Protein AF-A0A933IZS2-F1 (afdb_monomer_lite)

Structure (mmCIF, N/CA/C/O backbone):
data_AF-A0A933IZS2-F1
#
_entry.id   AF-A0A933IZS2-F1
#
loop_
_atom_site.group_PDB
_atom_site.id
_atom_site.type_symbol
_atom_site.label_atom_id
_atom_site.label_alt_id
_atom_site.label_comp_id
_atom_site.label_asym_id
_atom_site.label_entity_id
_atom_site.label_seq_id
_atom_site.pdbx_PDB_ins_code
_atom_site.Cartn_x
_atom_site.Cartn_y
_atom_site.Cartn_z
_atom_site.occupancy
_atom_site.B_iso_or_equiv
_atom_site.auth_seq_id
_atom_site.auth_comp_id
_atom_site.auth_asym_id
_atom_site.auth_atom_id
_atom_site.pdbx_PDB_model_num
ATOM 1 N N . MET A 1 1 ? 1.960 42.578 -2.549 1.00 38.03 1 MET A N 1
ATOM 2 C CA . MET A 1 1 ? 0.868 41.975 -3.343 1.00 38.03 1 MET A CA 1
ATOM 3 C C . MET A 1 1 ? 1.094 40.472 -3.377 1.00 38.03 1 MET A C 1
ATOM 5 O O . MET A 1 1 ? 1.938 40.002 -4.131 1.00 38.03 1 MET A O 1
ATOM 9 N N . SER A 1 2 ? 0.442 39.737 -2.479 1.00 36.38 2 SER A N 1
ATOM 10 C CA . SER A 1 2 ? 0.625 38.289 -2.341 1.00 36.38 2 SER A CA 1
ATOM 11 C C . SER A 1 2 ? -0.266 37.568 -3.347 1.00 36.38 2 SER A C 1
ATOM 13 O O . SER A 1 2 ? -1.483 37.732 -3.325 1.00 36.38 2 SER A O 1
ATOM 15 N N . LYS A 1 3 ? 0.343 36.800 -4.254 1.00 36.34 3 LYS A N 1
ATOM 16 C CA . LYS A 1 3 ? -0.379 35.906 -5.166 1.00 36.34 3 LYS A CA 1
ATOM 17 C C . LYS A 1 3 ? -1.047 34.800 -4.335 1.00 36.34 3 LYS A C 1
ATOM 19 O O . LYS A 1 3 ? -0.354 34.201 -3.511 1.00 36.34 3 LYS A O 1
ATOM 24 N N . PRO A 1 4 ? -2.340 34.496 -4.524 1.00 39.72 4 PRO A N 1
ATOM 25 C CA . PRO A 1 4 ? -2.922 33.313 -3.917 1.00 39.72 4 PRO A CA 1
ATOM 26 C C . PRO A 1 4 ? -2.341 32.082 -4.617 1.00 39.72 4 PRO A C 1
ATOM 28 O O . PRO A 1 4 ? -2.431 31.930 -5.834 1.00 39.72 4 PRO A O 1
ATOM 31 N N . VAL A 1 5 ? -1.698 31.222 -3.829 1.00 37.22 5 VAL A N 1
ATOM 32 C CA . VAL A 1 5 ? -1.298 29.879 -4.241 1.00 37.22 5 VAL A CA 1
ATOM 33 C C . VAL A 1 5 ? -2.585 29.140 -4.588 1.00 37.22 5 VAL A C 1
ATOM 35 O O . VAL A 1 5 ? -3.443 28.965 -3.723 1.00 37.22 5 VAL A O 1
ATOM 38 N N . SER A 1 6 ? -2.748 28.778 -5.862 1.00 34.41 6 SER A N 1
ATOM 39 C CA . SER A 1 6 ? -3.891 28.015 -6.358 1.00 34.41 6 SER A CA 1
ATOM 40 C C . SER A 1 6 ? -4.000 26.696 -5.601 1.00 34.41 6 SER A C 1
ATOM 42 O O . SER A 1 6 ? -3.366 25.697 -5.941 1.00 34.41 6 SER A O 1
ATOM 44 N N . ALA A 1 7 ? -4.831 26.709 -4.563 1.00 38.22 7 ALA A N 1
ATOM 45 C CA . ALA A 1 7 ? -5.419 25.530 -3.970 1.00 38.22 7 ALA A CA 1
ATOM 46 C C . ALA A 1 7 ? -6.246 24.852 -5.066 1.00 38.22 7 ALA A C 1
ATOM 48 O O . ALA A 1 7 ? -7.387 25.231 -5.329 1.00 38.22 7 ALA A O 1
ATOM 49 N N . SER A 1 8 ? -5.642 23.871 -5.734 1.00 34.44 8 SER A N 1
ATOM 50 C CA . SER A 1 8 ? -6.353 22.939 -6.60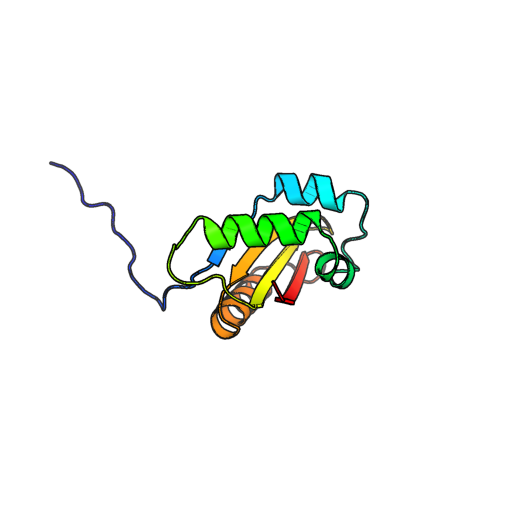4 1.00 34.44 8 SER A CA 1
ATOM 51 C C . SER A 1 8 ? -7.295 22.113 -5.729 1.00 34.44 8 SER A C 1
ATOM 53 O O . SER A 1 8 ? -6.932 21.064 -5.198 1.00 34.44 8 SER A O 1
ATOM 55 N N . ARG A 1 9 ? -8.495 22.651 -5.504 1.00 30.98 9 ARG A N 1
ATOM 56 C CA . ARG A 1 9 ? -9.620 21.949 -4.899 1.00 30.98 9 ARG A CA 1
ATOM 57 C C . ARG A 1 9 ? -10.237 21.013 -5.939 1.00 30.98 9 ARG A C 1
ATOM 59 O O . ARG A 1 9 ? -10.687 21.444 -6.990 1.00 30.98 9 ARG A O 1
ATOM 66 N N . GLU A 1 10 ? -10.282 19.743 -5.547 1.00 31.58 10 GLU A N 1
ATOM 67 C CA . GLU A 1 10 ? -11.399 18.820 -5.775 1.00 31.58 10 GLU A CA 1
ATOM 68 C C . GLU A 1 10 ? -11.572 18.191 -7.165 1.00 31.58 10 GLU A C 1
ATOM 70 O O . GLU A 1 10 ? -12.456 18.528 -7.941 1.00 31.58 10 GLU A O 1
ATOM 75 N N . VAL A 1 11 ? -10.864 17.072 -7.350 1.00 27.20 11 VAL A N 1
ATOM 76 C CA . VAL A 1 11 ? -11.468 15.854 -7.911 1.00 27.20 11 VAL A CA 1
ATOM 77 C C . VAL A 1 11 ? -11.568 14.838 -6.767 1.00 27.20 11 VAL A C 1
ATOM 79 O O . VAL A 1 11 ? -10.638 14.081 -6.519 1.00 27.20 11 VAL A O 1
ATOM 82 N N . GLY A 1 12 ? -12.665 14.896 -5.999 1.00 27.09 12 GLY A N 1
ATOM 83 C CA . GLY A 1 12 ? -13.044 13.951 -4.933 1.00 27.09 12 GLY A CA 1
ATOM 84 C C . GLY A 1 12 ? -11.922 13.557 -3.966 1.00 27.09 12 GLY A C 1
ATOM 85 O O . GLY A 1 12 ? -11.318 12.502 -4.157 1.00 27.09 12 GLY A O 1
ATOM 86 N N . ARG A 1 13 ? -11.682 14.394 -2.941 1.00 36.53 13 ARG A N 1
ATOM 87 C CA . ARG A 1 13 ? -10.625 14.298 -1.911 1.00 36.53 13 ARG A CA 1
ATOM 88 C C . ARG A 1 13 ? -10.306 12.846 -1.532 1.00 36.53 13 ARG A C 1
ATOM 90 O O . ARG A 1 13 ? -10.971 12.250 -0.691 1.00 36.53 13 ARG A O 1
ATOM 97 N N . ALA A 1 14 ? -9.273 12.279 -2.150 1.00 39.97 14 ALA A N 1
ATOM 98 C CA . ALA A 1 14 ? -8.678 11.052 -1.659 1.00 39.97 14 ALA A CA 1
ATOM 99 C C . ALA A 1 14 ? -8.037 11.395 -0.306 1.00 39.97 14 ALA A C 1
ATOM 101 O O . ALA A 1 14 ? -7.056 12.135 -0.260 1.00 39.97 14 ALA A O 1
ATOM 102 N N . VAL A 1 15 ? -8.630 10.929 0.795 1.00 53.41 15 VAL A N 1
ATOM 103 C CA . VAL A 1 15 ? -8.021 11.005 2.133 1.00 53.41 15 VAL A CA 1
ATOM 104 C C . VAL A 1 15 ? -6.968 9.901 2.177 1.00 53.41 15 VAL A C 1
ATOM 106 O O . VAL A 1 15 ? -7.229 8.794 2.648 1.00 53.41 15 VAL A O 1
ATOM 109 N N . GLY A 1 16 ? -5.856 10.162 1.495 1.00 58.66 16 GLY A N 1
ATOM 110 C CA . GLY A 1 16 ? -4.698 9.289 1.432 1.00 58.66 16 GLY A CA 1
ATOM 111 C C . GLY A 1 16 ? -3.714 9.681 2.522 1.00 58.66 16 GLY A C 1
ATOM 112 O O . GLY A 1 16 ? -3.279 10.825 2.555 1.00 58.66 16 GLY A O 1
ATOM 113 N N . TYR A 1 17 ? -3.356 8.737 3.379 1.00 68.50 17 TYR A N 1
ATOM 114 C CA . TYR A 1 17 ? -2.292 8.887 4.357 1.00 68.50 17 TYR A CA 1
ATOM 115 C C . TYR A 1 17 ? -0.975 8.491 3.704 1.00 68.50 17 TYR A C 1
ATOM 117 O O . TYR A 1 17 ? -0.833 7.351 3.248 1.00 68.50 17 TYR A O 1
ATOM 125 N N . LYS A 1 18 ? -0.019 9.422 3.662 1.00 67.50 18 LYS A N 1
ATOM 126 C CA . LYS A 1 18 ? 1.337 9.119 3.207 1.00 67.50 18 LYS A CA 1
ATOM 127 C C . LYS A 1 18 ? 2.118 8.464 4.331 1.00 67.50 18 LYS A C 1
ATOM 129 O O . LYS A 1 18 ? 2.216 9.008 5.429 1.00 67.50 18 LYS A O 1
ATOM 134 N N . VAL A 1 19 ? 2.675 7.302 4.034 1.00 65.19 19 VAL A N 1
ATOM 135 C CA . VAL A 1 19 ? 3.558 6.575 4.942 1.00 65.19 19 VAL A CA 1
ATOM 136 C C . VAL A 1 19 ? 5.003 6.811 4.506 1.00 65.19 19 VAL A C 1
ATOM 138 O O . VAL A 1 19 ? 5.280 6.952 3.316 1.00 65.19 19 VAL A O 1
ATOM 141 N N . ASP A 1 20 ? 5.909 6.903 5.478 1.00 68.50 20 ASP A N 1
ATOM 142 C CA . ASP A 1 20 ? 7.335 7.129 5.233 1.00 68.50 20 ASP A CA 1
ATOM 143 C C . ASP A 1 20 ? 7.956 5.910 4.533 1.00 68.50 20 ASP A C 1
ATOM 145 O O . ASP A 1 20 ? 7.905 4.793 5.057 1.00 68.50 20 ASP A O 1
ATOM 149 N N . VAL A 1 21 ? 8.501 6.144 3.338 1.00 62.12 21 VAL A N 1
ATOM 150 C CA . VAL A 1 21 ? 9.074 5.126 2.451 1.00 62.12 21 VAL A CA 1
ATOM 151 C C . VAL A 1 21 ? 10.426 4.638 2.970 1.00 62.12 21 VAL A C 1
ATOM 153 O O . VAL A 1 21 ? 10.708 3.446 2.862 1.00 62.12 21 VAL A O 1
ATOM 156 N N . ASP A 1 22 ? 11.224 5.500 3.602 1.00 64.25 22 ASP A N 1
ATOM 157 C CA . ASP A 1 22 ? 12.555 5.136 4.104 1.00 64.25 22 ASP A CA 1
ATOM 158 C C . ASP A 1 22 ? 12.443 4.159 5.277 1.00 64.25 22 ASP A C 1
ATOM 160 O O . ASP A 1 22 ? 13.158 3.156 5.352 1.00 64.25 22 ASP A O 1
ATOM 164 N N . LEU A 1 23 ? 11.461 4.385 6.154 1.00 62.16 23 LEU A N 1
ATOM 165 C CA . LEU A 1 23 ? 11.146 3.436 7.219 1.00 62.16 23 LEU A CA 1
ATOM 166 C C . LEU A 1 23 ? 10.619 2.113 6.647 1.00 62.16 23 LEU A C 1
ATOM 168 O O . LEU A 1 23 ? 10.908 1.050 7.194 1.00 62.16 23 LEU A O 1
ATOM 172 N N . LEU A 1 24 ? 9.881 2.155 5.534 1.00 63.41 24 LEU A N 1
ATOM 173 C CA . LEU A 1 24 ? 9.422 0.951 4.848 1.00 63.41 24 LEU A CA 1
ATOM 174 C C . LEU A 1 24 ? 10.602 0.125 4.338 1.00 63.41 24 LEU A C 1
ATOM 176 O O . LEU A 1 24 ? 10.643 -1.077 4.568 1.00 63.41 24 LEU A O 1
ATOM 180 N N . LEU A 1 25 ? 11.579 0.767 3.702 1.00 64.50 25 LEU A N 1
ATOM 181 C CA . LEU A 1 25 ? 12.796 0.112 3.227 1.00 64.50 25 LEU A CA 1
ATOM 182 C C . LEU A 1 25 ? 13.580 -0.515 4.381 1.00 64.50 25 LEU A C 1
ATOM 184 O O . LEU A 1 25 ? 14.016 -1.658 4.277 1.00 64.50 25 LEU A O 1
ATOM 188 N N . GLU A 1 26 ? 13.687 0.177 5.516 1.00 66.06 26 GLU A N 1
ATOM 189 C CA . GLU A 1 26 ? 14.351 -0.359 6.707 1.00 66.06 26 GLU A CA 1
ATOM 190 C C . GLU A 1 26 ? 13.612 -1.572 7.298 1.00 66.06 26 GLU A C 1
ATOM 192 O O . GLU A 1 26 ? 14.246 -2.535 7.735 1.00 66.06 26 GLU A O 1
A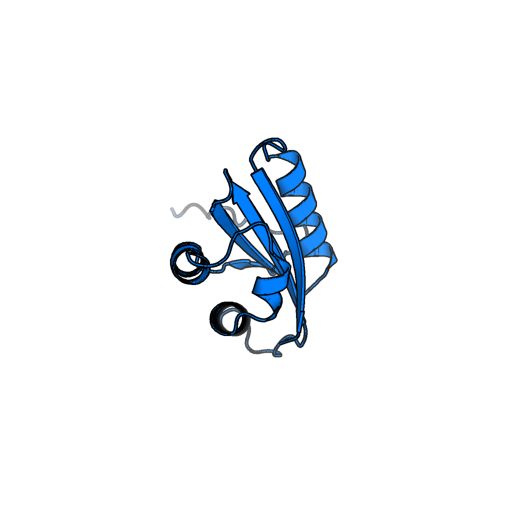TOM 197 N N . LYS A 1 27 ? 12.272 -1.547 7.330 1.00 63.78 27 LYS A N 1
ATOM 198 C CA . LYS A 1 27 ? 11.453 -2.627 7.915 1.00 63.78 27 LYS A CA 1
ATOM 199 C C . LYS A 1 27 ? 11.185 -3.785 6.958 1.00 63.78 27 LYS A C 1
ATOM 201 O O . LYS A 1 27 ? 10.881 -4.879 7.430 1.00 63.78 27 LYS A O 1
ATOM 206 N N . LEU A 1 28 ? 11.288 -3.554 5.652 1.00 58.97 28 LEU A N 1
ATOM 207 C CA . LEU A 1 28 ? 11.094 -4.552 4.598 1.00 58.97 28 LEU A CA 1
ATOM 208 C C . LEU A 1 28 ? 12.402 -5.066 4.007 1.00 58.97 28 LEU A C 1
ATOM 210 O O . LEU A 1 28 ? 12.357 -5.930 3.140 1.00 58.97 28 LEU A O 1
ATOM 214 N N . LYS A 1 29 ? 13.555 -4.617 4.517 1.00 60.75 29 LYS A N 1
ATOM 215 C CA . LYS A 1 29 ? 14.877 -5.117 4.112 1.00 60.75 29 LYS A CA 1
ATOM 216 C C . LYS A 1 29 ? 14.992 -6.650 4.158 1.00 60.75 29 LYS A C 1
ATOM 218 O O . LYS A 1 29 ? 15.730 -7.224 3.369 1.00 60.75 29 LYS A O 1
ATOM 223 N N . ASP A 1 30 ? 14.258 -7.287 5.076 1.00 51.59 30 ASP A N 1
ATOM 224 C CA . ASP A 1 30 ? 14.292 -8.733 5.327 1.00 51.59 30 ASP A CA 1
ATOM 225 C C . ASP A 1 30 ? 13.081 -9.478 4.723 1.00 51.59 30 ASP A C 1
ATOM 227 O O . ASP A 1 30 ? 12.991 -10.700 4.838 1.00 51.59 30 ASP A O 1
ATOM 231 N N . ALA A 1 31 ? 12.132 -8.767 4.099 1.00 52.09 31 ALA A N 1
ATOM 232 C CA . ALA A 1 31 ? 10.925 -9.350 3.520 1.00 52.09 31 ALA A CA 1
ATOM 233 C C . ALA A 1 31 ? 11.001 -9.297 1.985 1.00 52.09 31 ALA A C 1
ATOM 235 O O . ALA A 1 31 ? 11.072 -8.204 1.420 1.00 52.09 31 ALA A O 1
ATOM 236 N N . PRO A 1 32 ? 10.967 -10.441 1.276 1.00 51.88 32 PRO A N 1
ATOM 237 C CA . PRO A 1 32 ? 10.893 -10.426 -0.175 1.00 51.88 32 PRO A CA 1
ATOM 238 C C . PRO A 1 32 ? 9.592 -9.741 -0.593 1.00 51.8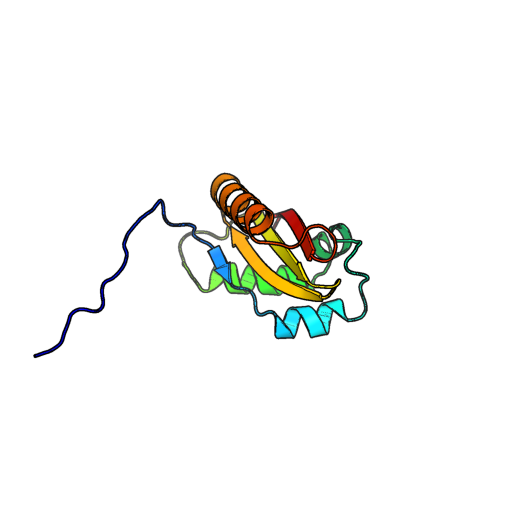8 32 PRO A C 1
ATOM 240 O O . PRO A 1 32 ? 8.498 -10.140 -0.201 1.00 51.88 32 PRO A O 1
ATOM 243 N N . LEU A 1 33 ? 9.716 -8.700 -1.406 1.00 55.91 33 LEU A N 1
ATOM 244 C CA . LEU A 1 33 ? 8.608 -7.822 -1.791 1.00 55.91 33 LEU A CA 1
ATOM 245 C C . LEU A 1 33 ? 7.539 -8.491 -2.652 1.00 55.91 33 LEU A C 1
ATOM 247 O O . LEU A 1 33 ? 6.479 -7.916 -2.853 1.00 55.91 33 LEU A O 1
ATOM 251 N N . GLY A 1 34 ? 7.787 -9.728 -3.083 1.00 57.03 34 GLY A N 1
ATOM 252 C CA . GLY A 1 34 ? 6.775 -10.586 -3.689 1.00 57.03 34 GLY A CA 1
ATOM 253 C C . GLY A 1 34 ? 5.717 -11.101 -2.704 1.00 57.03 34 GLY A C 1
ATOM 254 O O . GLY A 1 34 ? 4.677 -11.576 -3.153 1.00 57.03 34 GLY A O 1
ATOM 255 N N . ASP A 1 35 ? 5.933 -11.000 -1.385 1.00 68.31 35 ASP A N 1
ATOM 256 C CA . ASP A 1 35 ? 4.966 -11.426 -0.365 1.00 68.31 35 ASP A CA 1
ATOM 257 C C . ASP A 1 35 ? 4.279 -10.225 0.304 1.00 68.31 35 ASP A C 1
ATOM 259 O O . ASP A 1 35 ? 4.469 -9.901 1.480 1.00 68.31 35 ASP A O 1
ATOM 263 N N . TRP A 1 36 ? 3.444 -9.536 -0.476 1.00 71.75 36 TRP A N 1
ATOM 264 C CA . TRP A 1 36 ? 2.597 -8.440 0.004 1.00 71.75 36 TRP A CA 1
ATOM 265 C C . TRP A 1 36 ? 1.650 -8.868 1.139 1.00 71.75 36 TRP A C 1
ATOM 267 O O . TRP A 1 36 ? 1.196 -8.023 1.917 1.00 71.75 36 TRP A O 1
ATOM 277 N N . ASP A 1 37 ? 1.353 -10.164 1.263 1.00 70.75 37 ASP A N 1
ATOM 278 C CA . ASP A 1 37 ? 0.541 -10.709 2.348 1.00 70.75 37 ASP A CA 1
ATOM 279 C C . ASP A 1 37 ? 1.273 -10.658 3.696 1.00 70.75 37 ASP A C 1
ATOM 281 O O . ASP A 1 37 ? 0.640 -10.360 4.717 1.00 70.75 37 ASP A O 1
ATOM 285 N N . ALA A 1 38 ? 2.600 -10.813 3.717 1.00 72.88 38 ALA A N 1
ATOM 286 C CA . ALA A 1 38 ? 3.403 -10.651 4.932 1.00 72.88 38 ALA A CA 1
ATOM 287 C C . ALA A 1 38 ? 3.241 -9.253 5.561 1.00 72.88 38 ALA A C 1
ATOM 289 O O . ALA A 1 38 ? 3.201 -9.121 6.791 1.00 72.88 38 ALA A O 1
ATOM 290 N N . LEU A 1 39 ? 3.042 -8.208 4.745 1.00 72.94 39 LEU A N 1
ATOM 291 C CA . LEU A 1 39 ? 2.803 -6.843 5.234 1.00 72.94 39 LEU A CA 1
ATOM 292 C C . LEU A 1 39 ? 1.553 -6.743 6.105 1.00 72.94 39 LEU A C 1
ATOM 294 O O . LEU A 1 39 ? 1.552 -6.006 7.087 1.00 72.94 39 LEU A O 1
ATOM 298 N N . LYS A 1 40 ? 0.505 -7.518 5.811 1.00 73.62 40 LYS A N 1
ATOM 299 C CA . LYS A 1 40 ? -0.760 -7.481 6.569 1.00 73.62 40 LYS A CA 1
ATOM 300 C C . LYS A 1 40 ? -0.595 -7.884 8.032 1.00 73.62 40 LYS A C 1
ATOM 302 O O . LYS A 1 40 ? -1.459 -7.573 8.846 1.00 73.62 40 LYS A O 1
ATOM 307 N N . THR A 1 41 ? 0.484 -8.590 8.358 1.00 74.00 41 THR A N 1
ATOM 308 C CA . THR A 1 41 ? 0.772 -9.091 9.710 1.00 74.00 41 THR A CA 1
ATOM 309 C C . THR A 1 41 ? 1.981 -8.408 10.353 1.00 74.00 41 THR A C 1
ATOM 311 O O . THR A 1 41 ? 2.241 -8.595 11.544 1.00 74.00 41 THR A O 1
ATOM 314 N N . ASN A 1 42 ? 2.703 -7.570 9.602 1.00 75.62 42 ASN A N 1
ATOM 315 C CA . ASN A 1 42 ? 3.885 -6.877 10.091 1.00 75.62 42 ASN A CA 1
ATOM 316 C C . ASN A 1 42 ? 3.490 -5.756 11.068 1.00 75.62 42 ASN A C 1
ATOM 318 O O . ASN A 1 42 ? 2.994 -4.701 10.682 1.00 75.62 42 ASN A O 1
ATOM 322 N N . ARG A 1 43 ? 3.754 -5.963 12.362 1.00 77.06 43 ARG A N 1
ATOM 323 C CA . ARG A 1 43 ? 3.369 -5.021 13.428 1.00 77.06 43 ARG A CA 1
ATOM 324 C C . ARG A 1 43 ? 3.958 -3.620 13.268 1.00 77.06 43 ARG A C 1
ATOM 326 O O . ARG A 1 43 ? 3.277 -2.652 13.589 1.00 77.06 43 ARG A O 1
ATOM 333 N N . ALA A 1 44 ? 5.205 -3.501 12.808 1.00 72.88 44 ALA A N 1
ATOM 334 C CA . ALA A 1 44 ? 5.850 -2.197 12.641 1.00 72.88 44 ALA A CA 1
ATOM 335 C C . ALA A 1 44 ? 5.158 -1.390 11.537 1.00 72.88 44 ALA A C 1
ATOM 337 O O . ALA A 1 44 ? 4.864 -0.208 11.711 1.00 72.88 44 ALA A O 1
ATOM 338 N N . PHE A 1 45 ? 4.832 -2.073 10.443 1.00 74.44 45 PHE A N 1
ATOM 339 C CA . PHE A 1 45 ? 4.082 -1.519 9.329 1.00 74.44 45 PHE A CA 1
ATOM 340 C C . PHE A 1 45 ? 2.660 -1.091 9.729 1.00 74.44 45 PHE A C 1
ATOM 342 O O . PHE A 1 45 ? 2.263 0.049 9.481 1.00 74.44 45 PHE A O 1
ATOM 349 N N . LEU A 1 46 ? 1.920 -1.962 10.424 1.00 77.88 46 LEU A N 1
ATOM 350 C CA . LEU A 1 46 ? 0.574 -1.661 10.925 1.00 77.88 46 LEU A CA 1
ATOM 351 C C . LEU A 1 46 ? 0.571 -0.443 11.858 1.00 77.88 46 LEU A C 1
ATOM 353 O O . LEU A 1 46 ? -0.208 0.487 11.656 1.00 77.88 46 LEU A O 1
ATOM 357 N N . ALA A 1 47 ? 1.498 -0.393 12.818 1.00 77.69 47 ALA A N 1
ATOM 358 C CA . ALA A 1 47 ? 1.609 0.718 13.761 1.00 77.69 47 ALA A CA 1
ATOM 359 C C . ALA A 1 47 ? 1.893 2.061 13.068 1.00 77.69 47 ALA A C 1
ATOM 361 O O . ALA A 1 47 ? 1.440 3.111 13.526 1.00 77.69 47 ALA A O 1
ATOM 362 N N . GLN A 1 48 ? 2.637 2.056 11.962 1.00 74.94 48 GLN A N 1
ATOM 363 C CA . GLN A 1 48 ? 2.920 3.274 11.208 1.00 74.94 48 GLN A CA 1
ATOM 364 C C . GLN A 1 48 ? 1.699 3.751 10.423 1.00 74.94 48 GLN A C 1
ATOM 366 O O . GLN A 1 48 ? 1.396 4.944 10.432 1.00 74.94 48 GLN A O 1
ATOM 371 N N . ILE A 1 49 ? 0.970 2.827 9.799 1.00 75.94 49 ILE A N 1
ATOM 372 C CA . ILE A 1 49 ? -0.303 3.129 9.142 1.00 75.94 49 ILE A CA 1
ATOM 373 C C . ILE A 1 49 ? -1.299 3.700 10.150 1.00 75.94 49 ILE A C 1
ATOM 375 O O . ILE A 1 49 ? -1.952 4.699 9.858 1.00 75.94 49 ILE A O 1
ATOM 379 N N . GLU A 1 50 ? -1.382 3.128 11.351 1.00 76.25 50 GLU A N 1
ATOM 380 C CA . GLU A 1 50 ? -2.209 3.671 12.430 1.00 76.25 50 GLU A CA 1
ATOM 381 C C . GLU A 1 50 ? -1.788 5.086 12.827 1.00 76.25 50 GLU A C 1
ATOM 383 O O . GLU A 1 50 ? -2.646 5.955 12.974 1.00 76.25 50 GLU A O 1
ATOM 388 N N . ARG A 1 51 ? -0.483 5.344 12.983 1.00 74.69 51 ARG A N 1
ATOM 389 C CA . ARG A 1 51 ? 0.036 6.682 13.314 1.00 74.69 51 ARG A CA 1
ATOM 390 C C . ARG A 1 51 ? -0.283 7.700 12.224 1.00 74.69 51 ARG A C 1
ATOM 392 O O . ARG A 1 51 ? -0.780 8.779 12.538 1.00 74.69 51 ARG A O 1
ATOM 399 N N . ALA A 1 52 ? -0.053 7.350 10.960 1.00 70.19 52 ALA A N 1
ATOM 400 C CA . ALA A 1 52 ? -0.399 8.197 9.822 1.00 70.19 52 ALA A CA 1
ATOM 401 C C . ALA A 1 52 ? -1.915 8.451 9.772 1.00 70.19 52 ALA A C 1
ATOM 403 O O . ALA A 1 52 ? -2.354 9.579 9.551 1.00 70.19 52 ALA A O 1
ATOM 404 N N . ALA A 1 53 ? -2.718 7.429 10.087 1.00 69.19 53 ALA A N 1
ATOM 405 C CA . ALA A 1 53 ? -4.169 7.534 10.139 1.00 69.19 53 ALA A CA 1
ATOM 406 C C . ALA A 1 53 ? -4.689 8.437 11.268 1.00 69.19 53 ALA A C 1
ATOM 408 O O . ALA A 1 53 ? -5.722 9.093 11.089 1.00 69.19 53 ALA A O 1
ATOM 409 N N . GLN A 1 54 ? -3.986 8.464 12.405 1.00 67.19 54 GLN A N 1
ATOM 410 C CA . GLN A 1 54 ? -4.289 9.280 13.587 1.00 67.19 54 GLN A CA 1
ATOM 411 C C . GLN A 1 54 ? -3.845 10.743 13.434 1.00 67.19 54 GLN A C 1
ATOM 413 O O . GLN A 1 54 ? -4.514 11.627 13.963 1.00 67.19 54 GLN A O 1
ATOM 418 N N . GLY A 1 55 ? -2.753 11.007 12.707 1.00 59.34 55 GLY A N 1
ATOM 419 C CA . GLY A 1 55 ? -2.180 12.350 12.551 1.00 59.34 55 GLY A CA 1
ATOM 420 C C . GLY A 1 55 ? -3.036 13.340 11.749 1.00 59.34 55 GLY A C 1
ATOM 421 O O . GLY A 1 55 ? -2.883 14.543 11.937 1.00 59.34 55 GLY A O 1
ATOM 422 N N . GLU A 1 56 ? -3.951 12.867 10.891 1.00 56.75 56 GLU A N 1
ATOM 423 C CA . GLU A 1 56 ? -4.700 13.745 9.972 1.00 56.75 56 GLU A CA 1
ATOM 424 C C . GLU A 1 56 ? -6.170 14.041 10.340 1.00 56.75 56 GLU A C 1
ATOM 426 O O . GLU A 1 56 ? -6.737 14.960 9.752 1.00 56.75 56 GLU A O 1
ATOM 431 N N . ALA A 1 57 ? -6.819 13.352 11.293 1.00 50.34 57 ALA A N 1
ATOM 432 C CA . ALA A 1 57 ? -8.127 13.798 11.813 1.00 50.34 57 ALA A CA 1
ATOM 433 C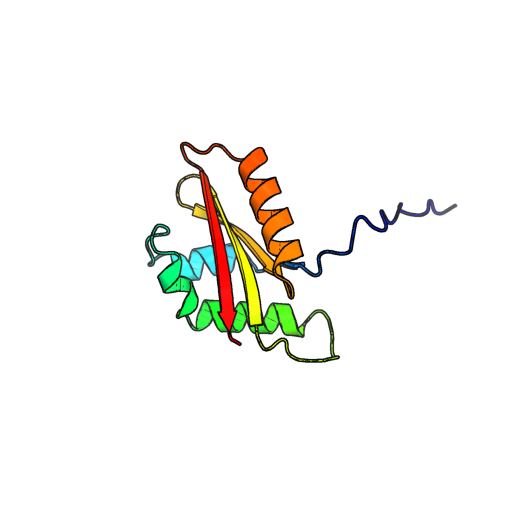 C . ALA A 1 57 ? -8.577 13.068 13.091 1.00 50.34 57 ALA A C 1
ATOM 435 O O . ALA A 1 57 ? -8.629 11.840 13.146 1.00 50.34 57 ALA A O 1
ATOM 436 N N . ALA A 1 58 ? -9.032 13.862 14.062 1.00 51.66 58 ALA A N 1
ATOM 437 C CA . ALA A 1 58 ? -9.463 13.483 15.405 1.00 51.66 58 ALA A CA 1
ATOM 438 C C . ALA A 1 58 ? -10.890 12.892 15.528 1.00 51.66 58 ALA A C 1
ATOM 440 O O . ALA A 1 58 ? -11.396 12.802 16.640 1.00 51.66 58 ALA A O 1
ATOM 441 N N . GLU A 1 59 ? -11.566 12.482 14.446 1.00 54.28 59 GLU A N 1
ATOM 442 C CA . GLU A 1 59 ? -13.020 12.199 14.525 1.00 54.28 59 GLU A CA 1
ATOM 443 C C . GLU A 1 59 ? -13.462 10.730 14.481 1.00 54.28 59 GLU A C 1
ATOM 445 O O . GLU A 1 59 ? -14.618 10.439 14.761 1.00 54.28 59 GLU A O 1
ATOM 450 N N . SER A 1 60 ? -12.591 9.766 14.198 1.00 60.19 60 SER A N 1
ATOM 451 C CA . SER A 1 60 ? -12.811 8.347 14.544 1.00 60.19 60 SER A CA 1
ATOM 452 C C . SER A 1 60 ? -11.663 7.516 14.000 1.00 60.19 60 SER A C 1
ATOM 454 O O . SER A 1 60 ? -11.258 7.679 12.849 1.00 60.19 60 SER A O 1
ATOM 456 N N . LYS A 1 61 ? -11.137 6.597 14.817 1.00 65.31 61 LYS A N 1
ATOM 457 C CA . LYS A 1 61 ? -10.149 5.627 14.341 1.00 65.31 61 LYS A CA 1
ATOM 458 C C . LYS A 1 61 ? -10.806 4.744 13.269 1.00 65.31 61 LYS A C 1
ATOM 460 O O . LYS A 1 61 ? -11.798 4.075 13.577 1.00 65.31 61 LYS A O 1
ATOM 465 N N . PRO A 1 62 ? -10.304 4.734 12.023 1.00 69.06 62 PRO A N 1
ATOM 466 C CA . PRO A 1 62 ? -10.855 3.864 10.996 1.00 69.06 62 PRO A CA 1
ATOM 467 C C . PRO A 1 62 ? -10.581 2.404 11.377 1.00 69.06 62 PRO A C 1
ATOM 469 O O . PRO A 1 62 ? -9.438 2.028 11.586 1.00 69.06 62 PRO A O 1
ATOM 472 N N . LYS A 1 63 ? -11.625 1.567 11.444 1.00 79.81 63 LYS A N 1
ATOM 473 C CA . LYS A 1 63 ? -11.497 0.117 11.731 1.00 79.81 63 LYS A CA 1
ATOM 474 C C . LYS A 1 63 ? -10.820 -0.667 10.599 1.00 79.81 63 LYS A C 1
ATOM 476 O O . LYS A 1 63 ? -10.501 -1.845 10.737 1.00 79.81 63 LYS A O 1
ATOM 481 N N . ARG A 1 64 ? -10.717 -0.052 9.421 1.00 84.12 64 ARG A N 1
ATOM 482 C CA . ARG A 1 64 ? -10.129 -0.643 8.224 1.00 84.12 64 ARG A CA 1
ATOM 483 C C . ARG A 1 64 ? -9.538 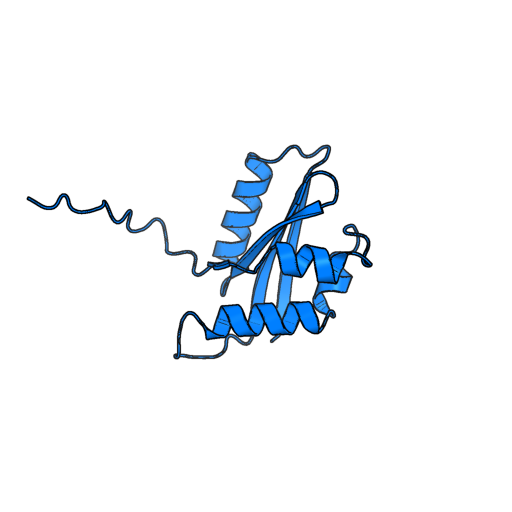0.446 7.348 1.00 84.12 64 ARG A C 1
ATOM 485 O O . ARG A 1 64 ? -10.151 1.501 7.192 1.00 84.12 64 ARG A O 1
ATOM 492 N N . LEU A 1 65 ? -8.402 0.146 6.737 1.00 86.00 65 LEU A N 1
ATOM 493 C CA . LEU A 1 65 ? -7.778 0.959 5.704 1.00 86.00 65 LEU A CA 1
ATOM 494 C C . LEU A 1 65 ? -7.491 0.117 4.466 1.00 86.00 65 LEU A C 1
ATOM 496 O O . LEU A 1 65 ? -7.307 -1.093 4.549 1.00 86.00 65 LEU A O 1
ATOM 500 N N . TRP A 1 66 ? -7.458 0.773 3.318 1.00 87.62 66 TRP A N 1
ATOM 501 C CA . TRP A 1 66 ? -7.057 0.214 2.037 1.00 87.62 66 TRP A CA 1
ATOM 502 C C . TRP A 1 66 ? -5.688 0.761 1.682 1.00 87.62 66 TRP A C 1
ATOM 504 O O . TRP A 1 66 ? -5.545 1.960 1.475 1.00 87.62 66 TRP A O 1
ATOM 514 N N . VAL A 1 67 ? -4.691 -0.103 1.604 1.00 85.44 67 VAL A N 1
ATOM 515 C CA . VAL A 1 67 ? -3.316 0.283 1.305 1.00 85.44 67 VAL A CA 1
ATOM 516 C C . VAL A 1 67 ? -3.007 -0.001 -0.149 1.00 85.44 67 VAL A C 1
ATOM 518 O O . VAL A 1 67 ? -3.403 -1.037 -0.681 1.00 85.44 67 VAL A O 1
ATOM 521 N N . VAL A 1 68 ? -2.300 0.930 -0.777 1.00 87.50 68 VAL A N 1
ATOM 522 C CA . VAL A 1 68 ? -1.724 0.804 -2.110 1.00 87.50 68 VAL A CA 1
ATOM 523 C C . VAL A 1 68 ? -0.218 0.973 -1.984 1.00 87.50 68 VAL A C 1
ATOM 525 O O . VAL A 1 68 ? 0.252 1.990 -1.475 1.00 87.50 68 VAL A O 1
ATOM 528 N N . VAL A 1 69 ? 0.529 -0.013 -2.466 1.00 85.00 69 VAL A N 1
ATOM 529 C CA . VAL A 1 69 ? 1.994 -0.011 -2.482 1.00 85.00 69 VAL A CA 1
ATOM 530 C C . VAL A 1 69 ? 2.466 -0.043 -3.925 1.00 85.00 69 VAL A C 1
ATOM 532 O O . VAL A 1 69 ? 1.917 -0.803 -4.725 1.00 85.00 69 VAL A O 1
ATOM 535 N N . LYS A 1 70 ? 3.468 0.774 -4.256 1.00 85.69 70 LYS A N 1
ATOM 536 C CA . LYS A 1 70 ? 4.220 0.678 -5.513 1.00 85.69 70 LYS A CA 1
ATOM 537 C C . LYS A 1 70 ? 5.647 0.256 -5.195 1.00 85.69 70 LYS A C 1
ATOM 539 O O . LYS A 1 70 ? 6.295 0.904 -4.371 1.00 85.69 70 LYS A O 1
ATOM 544 N N . ALA A 1 71 ? 6.132 -0.760 -5.893 1.00 83.38 71 ALA A N 1
ATOM 545 C CA . ALA A 1 71 ? 7.544 -1.080 -5.977 1.00 83.38 71 ALA A CA 1
ATOM 546 C C . ALA A 1 71 ? 8.075 -0.851 -7.395 1.00 83.38 71 ALA A C 1
ATOM 548 O O . ALA A 1 71 ? 7.366 -1.060 -8.376 1.00 83.38 71 ALA A O 1
ATOM 549 N N . GLU A 1 72 ? 9.324 -0.421 -7.492 1.00 83.38 72 GLU A N 1
ATOM 550 C CA . GLU A 1 72 ? 10.090 -0.319 -8.734 1.00 83.38 72 GLU A CA 1
ATOM 551 C C . GLU A 1 72 ? 11.322 -1.205 -8.577 1.00 83.38 72 GLU A C 1
ATOM 553 O O . GLU A 1 72 ? 12.025 -1.091 -7.577 1.00 83.38 72 GLU A O 1
ATOM 558 N N . HIS A 1 73 ? 11.570 -2.121 -9.516 1.00 81.69 73 HIS A N 1
ATOM 559 C CA . HIS A 1 73 ? 12.662 -3.102 -9.425 1.00 81.69 73 HIS A CA 1
ATOM 560 C C . HIS A 1 73 ? 12.656 -3.921 -8.122 1.00 81.69 73 HIS A C 1
ATOM 562 O O . HIS A 1 73 ? 13.711 -4.234 -7.573 1.00 81.69 73 HIS A O 1
ATOM 568 N N . GLY A 1 74 ? 11.467 -4.238 -7.602 1.00 74.81 74 GLY A N 1
ATOM 569 C CA . GLY A 1 74 ? 11.342 -4.901 -6.307 1.00 74.81 74 GLY A CA 1
ATOM 570 C C . GLY A 1 74 ? 11.879 -4.042 -5.161 1.00 74.81 74 GLY A C 1
ATOM 571 O O . GLY A 1 74 ? 12.514 -4.574 -4.265 1.00 74.81 74 GLY A O 1
ATOM 572 N N . VAL A 1 75 ? 11.669 -2.723 -5.193 1.00 74.38 75 VAL A N 1
ATOM 573 C CA . VAL A 1 75 ? 11.955 -1.788 -4.092 1.00 74.38 75 VAL A CA 1
ATOM 574 C C . VAL A 1 75 ? 10.714 -0.917 -3.873 1.00 74.38 75 VAL A C 1
ATOM 576 O O . VAL A 1 75 ? 10.297 -0.254 -4.822 1.00 74.38 75 VAL A O 1
ATOM 579 N N . PRO A 1 76 ? 10.083 -0.876 -2.681 1.00 75.31 76 PRO A N 1
ATOM 580 C CA . PRO A 1 76 ? 8.971 0.021 -2.407 1.00 75.31 76 PRO A CA 1
ATOM 581 C C . PRO A 1 76 ? 9.417 1.460 -2.570 1.00 75.31 76 PRO A C 1
ATOM 583 O O . PRO A 1 76 ? 10.331 1.917 -1.892 1.00 75.31 76 PRO A O 1
ATOM 586 N N . VAL A 1 77 ? 8.721 2.182 -3.430 1.00 77.25 77 VAL A N 1
ATOM 587 C CA . VAL A 1 77 ? 8.950 3.614 -3.644 1.00 77.25 77 VAL A CA 1
ATOM 588 C C . VAL A 1 77 ? 7.767 4.449 -3.174 1.00 77.25 77 VAL A C 1
ATOM 590 O O . VAL A 1 77 ? 7.853 5.672 -3.100 1.00 77.25 77 VAL A O 1
ATOM 593 N N . MET A 1 78 ? 6.629 3.810 -2.893 1.00 80.69 78 MET A N 1
ATOM 594 C CA . MET A 1 78 ? 5.415 4.520 -2.526 1.00 80.69 78 MET A CA 1
ATOM 595 C C . MET A 1 78 ? 4.485 3.667 -1.682 1.00 80.69 78 MET A C 1
ATOM 597 O O . MET A 1 78 ? 4.254 2.495 -1.993 1.00 80.69 78 MET A O 1
ATOM 601 N N . LEU A 1 79 ? 3.872 4.301 -0.685 1.00 80.94 79 LEU A N 1
ATOM 602 C CA . LEU A 1 79 ? 2.808 3.702 0.096 1.00 80.94 79 LEU A CA 1
ATOM 603 C C . LEU A 1 79 ? 1.750 4.728 0.494 1.00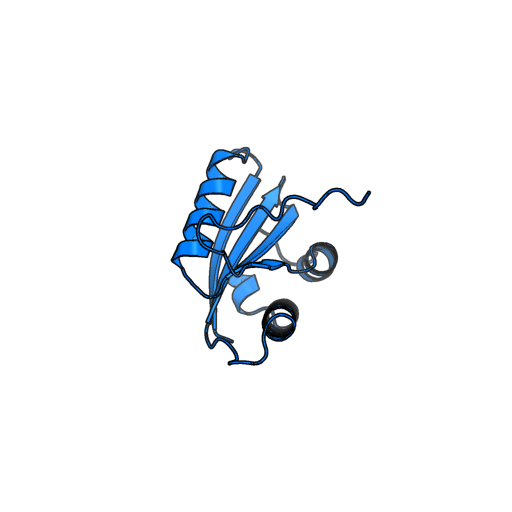 80.94 79 LEU A C 1
ATOM 605 O O . LEU A 1 79 ? 2.032 5.691 1.208 1.00 80.94 79 LEU A O 1
ATOM 609 N N . ASP A 1 80 ? 0.525 4.473 0.049 1.00 83.06 80 ASP A N 1
ATOM 610 C CA . ASP A 1 80 ? -0.639 5.300 0.336 1.00 83.06 80 ASP A CA 1
ATOM 611 C C . ASP A 1 80 ? -1.704 4.445 1.039 1.00 83.06 80 ASP A C 1
ATOM 613 O O . ASP A 1 80 ? -2.072 3.375 0.549 1.00 83.06 80 ASP A O 1
ATOM 617 N N . ALA A 1 81 ? -2.239 4.910 2.168 1.00 83.06 81 ALA A N 1
ATOM 618 C CA . ALA A 1 81 ? -3.374 4.269 2.836 1.00 83.06 81 ALA A CA 1
ATOM 619 C C . ALA A 1 81 ? -4.641 5.119 2.697 1.00 83.06 81 ALA A C 1
ATOM 621 O O . ALA A 1 81 ? -4.599 6.333 2.827 1.00 83.06 81 ALA A O 1
ATOM 622 N N . TYR A 1 82 ? -5.789 4.492 2.471 1.00 84.69 82 TYR A N 1
ATOM 623 C CA . TYR A 1 82 ? -7.063 5.157 2.208 1.00 84.69 82 TYR A CA 1
ATOM 624 C C . TYR A 1 82 ? -8.153 4.632 3.133 1.00 84.69 82 TYR A C 1
ATOM 626 O O . TYR A 1 82 ? -8.208 3.443 3.443 1.00 84.69 82 TYR A O 1
ATOM 634 N N . ARG A 1 83 ? -9.083 5.501 3.531 1.00 84.31 83 ARG A N 1
ATOM 635 C CA . ARG A 1 83 ? -10.261 5.085 4.315 1.00 84.31 83 ARG A CA 1
ATOM 636 C C . ARG A 1 83 ? -11.259 4.262 3.505 1.00 84.31 83 ARG A C 1
ATOM 638 O O . ARG A 1 83 ? -11.988 3.451 4.067 1.00 84.31 83 ARG A O 1
ATOM 645 N N . ASP A 1 84 ? -11.299 4.465 2.193 1.00 85.19 84 ASP A N 1
ATOM 646 C CA . ASP A 1 84 ? -12.294 3.867 1.315 1.00 85.19 84 ASP A CA 1
ATOM 647 C C . ASP A 1 84 ? -11.660 3.117 0.134 1.00 85.19 84 ASP A C 1
ATOM 649 O O . ASP A 1 84 ? -10.601 3.473 -0.391 1.00 85.19 84 ASP A O 1
ATOM 653 N N . LYS A 1 85 ? -12.354 2.062 -0.307 1.00 88.75 85 LYS A N 1
ATOM 654 C CA . LYS A 1 85 ? -11.905 1.197 -1.405 1.00 88.75 85 LYS A CA 1
ATOM 655 C C . LYS A 1 85 ? -11.847 1.942 -2.739 1.00 88.75 85 LYS A C 1
ATOM 657 O O . LYS A 1 85 ? -11.034 1.602 -3.595 1.00 88.75 85 LYS A O 1
ATOM 662 N N . HIS A 1 86 ? -12.729 2.918 -2.950 1.00 88.81 86 HIS A N 1
ATOM 663 C CA . HIS A 1 86 ? -12.847 3.611 -4.228 1.00 88.81 86 HIS A CA 1
ATOM 664 C C . HIS A 1 86 ? -11.622 4.497 -4.491 1.00 88.81 86 HIS A C 1
ATOM 666 O O . HIS A 1 86 ? -11.048 4.442 -5.578 1.00 88.81 86 HIS A O 1
ATOM 672 N N . SER A 1 87 ? -11.158 5.241 -3.490 1.00 86.94 87 SER A N 1
ATOM 673 C CA . SER A 1 87 ? -9.925 6.030 -3.543 1.00 86.94 87 SER A CA 1
ATOM 674 C C . SER A 1 87 ? -8.696 5.149 -3.761 1.00 86.94 87 SER A C 1
ATOM 676 O O . SER A 1 87 ? -7.910 5.437 -4.663 1.00 86.94 87 SER A O 1
ATOM 678 N N . ALA A 1 88 ? -8.586 4.026 -3.042 1.00 88.50 88 ALA A N 1
ATOM 679 C CA . ALA A 1 88 ? -7.506 3.060 -3.256 1.00 88.50 88 ALA A CA 1
ATOM 680 C C . ALA A 1 88 ? -7.520 2.464 -4.675 1.00 88.50 88 ALA A C 1
ATOM 682 O O . ALA A 1 88 ? -6.481 2.382 -5.322 1.00 88.50 88 ALA A O 1
ATOM 683 N N . ASN A 1 89 ? -8.696 2.111 -5.208 1.00 91.69 89 ASN A N 1
ATOM 684 C CA . ASN A 1 89 ? -8.835 1.615 -6.582 1.00 91.69 89 ASN A CA 1
ATOM 685 C C . ASN A 1 89 ? -8.429 2.665 -7.624 1.00 91.69 89 ASN A C 1
ATOM 687 O O . ASN A 1 89 ? -7.763 2.334 -8.603 1.00 91.69 89 ASN A O 1
ATOM 691 N N . ARG A 1 90 ? -8.839 3.928 -7.436 1.00 91.00 90 ARG A N 1
ATOM 692 C CA . ARG A 1 90 ? -8.441 5.026 -8.331 1.00 91.00 90 ARG A CA 1
ATOM 693 C C . ARG A 1 90 ? -6.928 5.200 -8.326 1.00 91.00 90 ARG A C 1
ATOM 695 O O . ARG A 1 90 ? -6.340 5.343 -9.396 1.00 91.00 90 ARG A O 1
ATOM 702 N N . ARG A 1 91 ? -6.303 5.131 -7.148 1.00 89.00 91 ARG A N 1
ATOM 703 C CA . ARG A 1 91 ? -4.849 5.215 -7.021 1.00 89.00 91 ARG A CA 1
ATOM 704 C C . ARG A 1 91 ? -4.148 4.047 -7.696 1.00 89.00 91 ARG A C 1
ATOM 706 O O . ARG A 1 91 ? -3.282 4.282 -8.527 1.00 89.00 91 ARG A O 1
ATOM 713 N N . GLU A 1 92 ? -4.545 2.817 -7.390 1.00 91.25 92 GLU A N 1
ATOM 714 C CA . GLU A 1 92 ? -3.980 1.616 -8.010 1.00 91.25 92 GLU A CA 1
ATOM 715 C C . GLU A 1 92 ? -4.057 1.699 -9.540 1.00 91.25 92 GLU A C 1
ATOM 717 O O . GLU A 1 92 ? -3.052 1.510 -10.221 1.00 91.25 92 GLU A O 1
ATOM 722 N N . LYS A 1 93 ? -5.231 2.042 -10.088 1.00 92.44 93 LYS A N 1
ATOM 723 C CA . LYS A 1 93 ? -5.424 2.180 -11.537 1.00 92.44 93 LYS A CA 1
ATOM 724 C C . LYS A 1 93 ? -4.515 3.254 -12.132 1.00 92.44 93 LYS A C 1
ATOM 726 O O . LYS A 1 93 ? -3.925 3.023 -13.182 1.00 92.44 93 LYS A O 1
ATOM 731 N N . PHE A 1 94 ? -4.387 4.399 -11.461 1.00 90.75 94 PHE A N 1
ATOM 732 C CA . PHE A 1 94 ? -3.485 5.465 -11.886 1.00 90.75 94 PHE A CA 1
ATOM 733 C C . PHE A 1 94 ? -2.031 4.982 -11.942 1.00 90.75 94 PHE A C 1
ATOM 735 O O . PHE A 1 94 ? -1.360 5.213 -12.943 1.00 90.75 94 PHE A O 1
ATOM 742 N N . LEU A 1 95 ? -1.554 4.271 -10.915 1.00 88.75 95 LEU A N 1
ATOM 743 C CA . LEU A 1 95 ? -0.188 3.736 -10.896 1.00 88.75 95 LEU A CA 1
ATOM 744 C C . LEU A 1 95 ? 0.024 2.713 -12.007 1.00 88.75 95 LEU A C 1
ATOM 746 O O . LEU A 1 95 ? 1.008 2.812 -12.728 1.00 88.75 95 LEU A O 1
ATOM 750 N N . ARG A 1 96 ? -0.930 1.796 -12.204 1.00 90.12 96 ARG A N 1
ATOM 751 C CA . ARG A 1 96 ? -0.871 0.788 -13.274 1.00 90.12 96 ARG A CA 1
ATOM 752 C C . ARG A 1 96 ? -0.785 1.397 -14.673 1.00 90.12 96 ARG A C 1
ATOM 754 O O . ARG A 1 96 ? -0.188 0.793 -15.550 1.00 90.12 96 ARG A O 1
ATOM 761 N N . GLN A 1 97 ? -1.353 2.584 -14.883 1.00 91.81 97 GLN A N 1
ATOM 762 C CA . GLN A 1 97 ? -1.271 3.305 -16.160 1.00 91.81 97 GLN A CA 1
ATOM 763 C C . GLN A 1 97 ? 0.069 4.023 -16.386 1.00 91.81 97 GLN A C 1
ATOM 765 O O . GLN A 1 97 ? 0.365 4.380 -17.520 1.00 91.81 97 GLN A O 1
ATOM 770 N N . HIS A 1 98 ? 0.855 4.255 -15.330 1.00 88.00 98 HIS A N 1
ATOM 771 C CA . HIS A 1 98 ? 2.088 5.055 -15.371 1.00 88.00 98 HIS A CA 1
ATOM 772 C C . HIS A 1 98 ? 3.328 4.283 -14.882 1.00 88.00 98 HIS A C 1
ATOM 774 O O . HIS A 1 98 ? 4.379 4.882 -14.668 1.00 88.00 98 HIS A O 1
ATOM 780 N N . MET A 1 99 ? 3.206 2.973 -14.661 1.00 88.62 99 MET A N 1
ATOM 781 C CA . MET A 1 99 ? 4.297 2.081 -14.256 1.00 88.62 99 MET A CA 1
ATOM 782 C C . MET A 1 99 ? 4.791 1.248 -15.442 1.00 88.62 99 MET A C 1
ATOM 784 O O . MET A 1 99 ? 4.062 1.070 -16.419 1.00 88.62 99 MET A O 1
ATOM 788 N N . ARG A 1 100 ? 6.004 0.707 -15.330 1.00 88.44 100 ARG A N 1
ATOM 789 C CA . ARG A 1 100 ? 6.589 -0.255 -16.275 1.00 88.44 100 ARG A CA 1
ATOM 790 C C . ARG A 1 100 ? 6.254 -1.673 -15.802 1.00 88.44 100 ARG A C 1
ATOM 792 O O . ARG A 1 100 ? 6.894 -2.141 -14.863 1.00 88.44 100 ARG A O 1
ATOM 799 N N . PRO A 1 101 ? 5.240 -2.352 -16.360 1.00 84.56 101 PRO A N 1
ATOM 800 C CA . PRO A 1 101 ? 4.726 -3.604 -15.800 1.00 84.56 101 PRO A CA 1
ATOM 801 C C . PRO A 1 101 ? 5.733 -4.763 -15.816 1.00 84.56 101 PRO A C 1
ATOM 803 O O . PRO A 1 101 ? 5.502 -5.767 -15.152 1.00 84.56 101 PRO A O 1
ATOM 806 N N . GLU A 1 102 ? 6.833 -4.640 -16.556 1.00 85.38 102 GLU A N 1
ATOM 807 C CA . GLU A 1 102 ? 7.898 -5.642 -16.628 1.00 85.38 102 GLU A CA 1
ATOM 808 C C . GLU A 1 102 ? 8.795 -5.656 -15.382 1.00 85.38 102 GLU A C 1
ATOM 810 O O . GLU A 1 102 ? 9.475 -6.648 -15.130 1.00 85.38 102 GLU A O 1
ATOM 815 N N . ILE A 1 103 ? 8.844 -4.546 -14.639 1.00 84.19 103 ILE A N 1
ATOM 816 C CA . ILE A 1 103 ? 9.819 -4.320 -13.557 1.00 84.19 103 ILE A CA 1
ATOM 817 C C . ILE A 1 103 ? 9.241 -3.604 -12.335 1.00 84.19 103 ILE A C 1
ATOM 819 O O . ILE A 1 103 ? 9.842 -3.637 -11.262 1.00 84.19 103 ILE A O 1
ATOM 823 N N . ASP A 1 104 ? 8.101 -2.944 -12.489 1.00 86.69 104 ASP A N 1
ATOM 824 C CA . ASP A 1 104 ? 7.383 -2.292 -11.411 1.00 86.69 104 ASP A CA 1
ATOM 825 C C . ASP A 1 104 ? 6.244 -3.209 -10.947 1.00 86.69 104 ASP A C 1
ATOM 827 O O . ASP A 1 104 ? 5.627 -3.934 -11.731 1.00 86.69 104 ASP A O 1
ATOM 831 N N . GLU A 1 105 ? 5.901 -3.117 -9.670 1.00 87.31 105 GLU A N 1
ATOM 832 C CA . GLU A 1 105 ? 4.806 -3.860 -9.061 1.00 87.31 105 GLU A CA 1
ATOM 833 C C . GLU A 1 105 ? 3.883 -2.912 -8.306 1.00 87.31 105 GLU A C 1
ATOM 835 O O . GLU A 1 105 ? 4.309 -1.928 -7.698 1.00 87.31 105 GLU A O 1
ATOM 840 N N . VAL A 1 106 ? 2.586 -3.215 -8.330 1.00 88.88 106 VAL A N 1
ATOM 841 C CA . VAL A 1 106 ? 1.596 -2.502 -7.525 1.00 88.88 106 VAL A CA 1
ATOM 842 C C . VAL A 1 106 ? 0.701 -3.510 -6.831 1.00 88.88 106 VAL A C 1
ATOM 844 O O . VAL A 1 106 ? 0.061 -4.344 -7.482 1.00 88.88 106 VAL A O 1
ATOM 847 N N . ALA A 1 107 ? 0.606 -3.365 -5.515 1.00 87.56 107 ALA A N 1
ATOM 848 C CA . ALA A 1 107 ? -0.265 -4.151 -4.662 1.00 87.56 107 ALA A CA 1
ATOM 849 C C . ALA A 1 107 ? -1.319 -3.257 -4.012 1.00 87.56 107 ALA A C 1
ATOM 851 O O . ALA A 1 107 ? -1.047 -2.125 -3.610 1.00 87.56 107 ALA A O 1
ATOM 852 N N . LYS A 1 108 ? -2.536 -3.788 -3.884 1.00 90.50 108 LYS A N 1
ATOM 853 C CA . LYS A 1 108 ? -3.607 -3.175 -3.104 1.00 90.50 108 LYS A CA 1
ATOM 854 C C . LYS A 1 108 ? -4.227 -4.215 -2.193 1.00 90.50 108 LYS A C 1
ATOM 856 O O . LYS A 1 108 ? -4.704 -5.245 -2.665 1.00 90.50 108 LYS A O 1
ATOM 861 N N . PHE A 1 109 ? -4.305 -3.906 -0.909 1.00 87.50 109 PHE A N 1
ATOM 862 C CA . PHE A 1 109 ? -4.897 -4.789 0.087 1.00 87.50 109 PHE A CA 1
ATOM 863 C C . PHE A 1 109 ? -5.562 -3.994 1.205 1.00 87.50 109 PHE A C 1
ATOM 865 O O . PHE A 1 109 ? -5.241 -2.829 1.429 1.00 87.50 109 PHE A O 1
ATOM 872 N N . ASP A 1 110 ? -6.523 -4.605 1.893 1.00 87.88 110 ASP A N 1
ATOM 873 C CA . ASP A 1 110 ? -7.104 -4.020 3.092 1.00 87.88 110 ASP A CA 1
ATOM 874 C C . ASP A 1 110 ? -6.402 -4.504 4.360 1.00 87.88 110 ASP A C 1
ATOM 876 O O . ASP A 1 110 ? -5.927 -5.635 4.455 1.00 87.88 110 ASP A O 1
ATOM 880 N N . ILE A 1 111 ? -6.362 -3.614 5.343 1.00 83.44 111 ILE A N 1
ATOM 881 C CA . ILE A 1 111 ? -5.816 -3.840 6.671 1.00 83.44 111 ILE A CA 1
ATOM 882 C C . ILE A 1 111 ? -6.908 -3.526 7.679 1.00 83.44 111 ILE A C 1
ATOM 884 O O . ILE A 1 111 ? -7.535 -2.467 7.613 1.00 83.44 111 ILE A O 1
ATOM 888 N N . LYS A 1 112 ? -7.121 -4.438 8.625 1.00 82.69 112 LYS A N 1
ATOM 889 C CA . LYS A 1 112 ? -7.929 -4.170 9.816 1.00 82.69 112 LYS A CA 1
ATOM 890 C C . LYS A 1 112 ? -7.015 -3.575 10.885 1.00 82.69 112 LYS A C 1
ATOM 892 O O . LYS A 1 112 ? -5.974 -4.166 11.159 1.00 82.69 112 LYS A O 1
ATOM 897 N N . LEU A 1 113 ? -7.411 -2.419 11.414 1.00 73.44 113 LEU A N 1
ATOM 898 C CA . LEU A 1 113 ? -6.750 -1.744 12.532 1.00 73.44 113 LEU A CA 1
ATOM 899 C C . LEU A 1 113 ? -7.418 -2.140 13.851 1.00 73.44 113 LEU A C 1
ATOM 901 O O . LEU A 1 113 ? -8.667 -2.278 13.838 1.00 73.44 113 LEU A O 1
#

Foldseek 3Di:
DDDPDPPPDDPPDFPKQWFDQVVVCVQCVPPQLVPPVVLLVRPVNVVRVQVSQCVPDDDDRQQKWKKKWKDFQRGTPTIIIGSDPVSNVVVQVVCVVVDDVVGMDMDIDMHGD

Sequence (113 aa):
MSKPVSASREVGRAVGYKVDVDLLLEKLKDAPLGDWDALKTNRAFLAQIERAAQGEAAESKPKRLWVVVKAEHGVPVMLDAYRDKHSANRREKFLRQHMRPEIDEVAKFDIKL

Secondary structure (DSSP, 8-state):
-PPP------SS---EEEPPHHHHHHHHTTS-TT-HHHHTT-HHHHHHHHHHHHHS-TT---SEEEEEEEEETTEEEEEEEESSHHHHHHHHHHHHHHS-TTTEEEEEEEEE-

pLDDT: mean 70.78, std 17.54, range [27.09, 92.44]

Radius of gyration: 15.24 Å; chains: 1; bounding box: 28×53×32 Å